Protein AF-A0A2E8WET0-F1 (afdb_monomer_lite)

Radius of gyration: 17.57 Å; chains: 1; bounding box: 34×32×43 Å

Secondary structure (DSSP, 8-state):
-----GGGTHHHHHHHHHHHHHHHHHTTTTTT---TTSPPPP-EEE-TTS-EEEHHHHHTTS---------TT-HHHHHHHHH-

Sequence (84 aa):
MRSAEPERLGPEKTHFFKPSIDDLFRSGIVERELKVGDSAPRLELVNHTGETISSEACLDSEQIVVSFYHGGWCEYCNLEMQAL

Foldseek 3Di:
DPDPDPVVPDPVRCVVCVVVVVVCVVVVVVVVDDDPPDDDDWDWDQDPVRDTDIPVVVVVVPDDDDDDQPDPVDPVSVVVVVVD

Structure (mmCIF, N/CA/C/O backbone):
data_AF-A0A2E8WET0-F1
#
_entry.id   AF-A0A2E8WET0-F1
#
loop_
_atom_site.group_PDB
_atom_site.id
_atom_site.type_symbol
_atom_site.label_atom_id
_atom_site.label_alt_id
_atom_site.label_comp_id
_atom_site.label_asym_id
_atom_site.label_entity_id
_atom_site.label_seq_id
_atom_site.pdbx_PDB_ins_code
_atom_site.Cartn_x
_atom_site.Cartn_y
_atom_site.Cartn_z
_atom_site.occupancy
_atom_site.B_iso_or_equiv
_atom_site.auth_seq_id
_atom_site.auth_comp_id
_atom_site.auth_asym_id
_atom_site.auth_atom_id
_atom_site.pdbx_PDB_model_num
ATOM 1 N N . MET A 1 1 ? -4.063 -8.020 -17.053 1.00 41.34 1 MET A N 1
ATOM 2 C CA . MET A 1 1 ? -3.077 -6.920 -17.127 1.00 41.34 1 MET A CA 1
ATOM 3 C C . MET A 1 1 ? -3.025 -6.422 -18.561 1.00 41.34 1 MET A C 1
ATOM 5 O O . MET A 1 1 ? -2.804 -7.232 -19.449 1.00 41.34 1 MET A O 1
ATOM 9 N N . ARG A 1 2 ? -3.292 -5.134 -18.818 1.00 43.88 2 ARG A N 1
ATOM 10 C CA . ARG A 1 2 ? -2.971 -4.546 -20.129 1.00 43.88 2 ARG A CA 1
ATOM 11 C C . ARG A 1 2 ? -1.450 -4.552 -20.259 1.00 43.88 2 ARG A C 1
ATOM 13 O O . ARG A 1 2 ? -0.791 -4.012 -19.374 1.00 4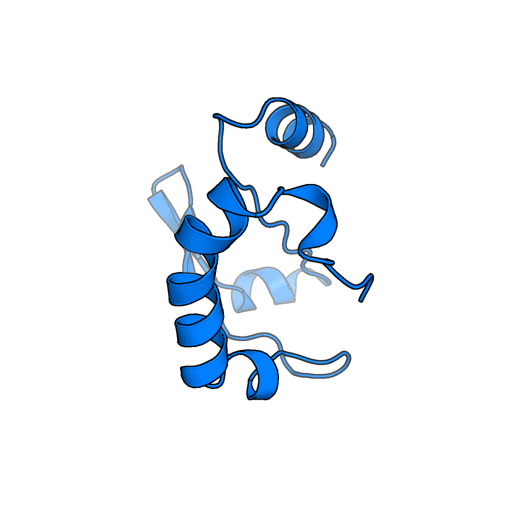3.88 2 ARG A O 1
ATOM 20 N N . SER A 1 3 ? -0.917 -5.154 -21.316 1.00 37.00 3 SER A N 1
ATOM 21 C CA . SER A 1 3 ? 0.509 -5.102 -21.635 1.00 37.00 3 SER A CA 1
ATOM 22 C C . SER A 1 3 ? 0.986 -3.646 -21.601 1.00 37.00 3 SER A C 1
ATOM 24 O O . SER A 1 3 ? 0.455 -2.777 -22.301 1.00 37.00 3 SER A O 1
ATOM 26 N N . ALA A 1 4 ? 1.946 -3.346 -20.729 1.00 50.69 4 ALA A N 1
ATOM 27 C CA . ALA A 1 4 ? 2.680 -2.094 -20.787 1.00 50.69 4 ALA A CA 1
ATOM 28 C C . ALA A 1 4 ? 3.742 -2.255 -21.876 1.00 50.69 4 ALA A C 1
ATOM 30 O O . ALA A 1 4 ? 4.869 -2.659 -21.608 1.00 50.69 4 ALA A O 1
ATOM 31 N N . GLU A 1 5 ? 3.344 -2.022 -23.124 1.00 54.81 5 GLU A N 1
ATOM 32 C CA . GLU A 1 5 ? 4.265 -2.133 -24.248 1.00 54.81 5 GLU A CA 1
ATOM 33 C C . GLU A 1 5 ? 5.287 -0.971 -24.201 1.00 54.81 5 GLU A C 1
ATOM 35 O O . GLU A 1 5 ? 4.881 0.193 -24.071 1.00 54.81 5 GLU A O 1
ATOM 40 N N . PRO A 1 6 ? 6.600 -1.243 -24.350 1.00 52.00 6 PRO A N 1
ATOM 41 C CA . PRO A 1 6 ? 7.660 -0.227 -24.445 1.00 52.00 6 PRO A CA 1
ATOM 42 C C . PRO A 1 6 ? 7.469 0.767 -25.606 1.00 52.00 6 PRO A C 1
ATOM 44 O O . PRO A 1 6 ? 8.114 1.814 -25.637 1.00 52.00 6 PRO A O 1
ATOM 47 N N . GLU A 1 7 ? 6.547 0.477 -26.524 1.00 53.41 7 GLU A N 1
ATOM 48 C CA . GLU A 1 7 ? 6.189 1.295 -27.683 1.00 53.41 7 GLU A CA 1
ATOM 49 C C . GLU A 1 7 ? 5.684 2.701 -27.309 1.00 53.41 7 GLU A C 1
ATOM 51 O O . GLU A 1 7 ? 5.892 3.653 -28.056 1.00 53.41 7 GLU A O 1
ATOM 56 N N . ARG A 1 8 ? 5.101 2.880 -26.113 1.00 63.19 8 ARG A N 1
ATOM 57 C CA . ARG A 1 8 ? 4.585 4.191 -25.666 1.00 63.19 8 ARG A CA 1
ATOM 58 C C . ARG A 1 8 ? 5.655 5.202 -25.238 1.00 63.19 8 ARG A C 1
ATOM 60 O O . ARG A 1 8 ? 5.349 6.389 -25.155 1.00 63.19 8 ARG A O 1
ATOM 67 N N . LEU A 1 9 ? 6.874 4.763 -24.921 1.00 66.88 9 LEU A N 1
ATOM 68 C CA . LEU A 1 9 ? 7.915 5.614 -24.319 1.00 66.88 9 LEU A CA 1
ATOM 69 C C . LEU A 1 9 ? 8.973 6.089 -25.327 1.00 66.88 9 LEU A C 1
ATOM 71 O O . LEU A 1 9 ? 9.638 7.096 -25.075 1.00 66.88 9 LEU A O 1
ATOM 75 N N . GLY A 1 10 ? 9.091 5.417 -26.475 1.00 73.81 10 GLY A N 1
ATOM 76 C CA . GLY A 1 10 ? 10.164 5.645 -27.442 1.00 73.81 10 GLY A CA 1
ATOM 77 C C . GLY A 1 10 ? 11.521 5.102 -26.956 1.00 73.81 10 GLY A C 1
ATOM 78 O O . GLY A 1 10 ? 11.763 5.000 -25.751 1.00 73.81 10 GLY A O 1
ATOM 79 N N . PRO A 1 11 ? 12.438 4.761 -27.880 1.00 71.12 11 PRO A N 1
ATOM 80 C CA . PRO A 1 11 ? 13.632 3.965 -27.576 1.00 71.12 11 PRO A CA 1
ATOM 81 C C . PRO A 1 11 ? 14.591 4.628 -26.576 1.00 71.12 11 PRO A C 1
ATOM 83 O O . PRO A 1 11 ? 15.216 3.936 -25.774 1.00 71.12 11 PRO A O 1
ATOM 86 N N . GLU A 1 12 ? 14.675 5.961 -26.582 1.00 75.38 12 GLU A N 1
ATOM 87 C CA . GLU A 1 12 ? 15.529 6.728 -25.666 1.00 75.38 12 GLU A CA 1
ATOM 88 C C . GLU A 1 12 ? 15.092 6.559 -24.202 1.00 75.38 12 GLU A C 1
ATOM 90 O O . GLU A 1 12 ? 15.902 6.246 -23.330 1.00 75.38 12 GLU A O 1
ATOM 95 N N . LYS A 1 13 ? 13.790 6.687 -23.929 1.00 72.88 13 LYS A N 1
ATOM 96 C CA . LYS A 1 13 ? 13.258 6.588 -22.564 1.00 72.88 13 LYS A CA 1
ATOM 97 C C . LYS A 1 13 ? 13.230 5.143 -22.086 1.00 72.88 13 LYS A C 1
ATOM 99 O O . LYS A 1 13 ? 13.484 4.879 -20.914 1.00 72.88 13 LYS A O 1
ATOM 104 N N . THR A 1 14 ? 12.982 4.192 -22.987 1.00 73.81 14 THR A N 1
ATOM 105 C CA . THR A 1 14 ? 13.033 2.764 -22.657 1.00 73.81 14 THR A CA 1
ATOM 106 C C . THR A 1 14 ? 14.409 2.358 -22.130 1.00 73.81 14 THR A C 1
ATOM 108 O O . THR A 1 14 ? 14.473 1.600 -21.167 1.00 73.81 14 THR A O 1
ATOM 111 N N . HIS A 1 15 ? 15.503 2.884 -22.696 1.00 78.56 15 HIS A N 1
ATOM 112 C CA . HIS A 1 15 ? 16.855 2.566 -22.228 1.00 78.56 15 HIS A CA 1
ATOM 113 C C . HIS A 1 15 ? 17.081 2.960 -20.762 1.00 78.56 15 HIS A C 1
ATOM 115 O O . HIS A 1 15 ? 17.703 2.205 -20.020 1.00 78.56 15 HIS A O 1
ATOM 121 N N . PHE A 1 16 ? 16.532 4.100 -20.334 1.00 80.50 16 PHE A N 1
ATOM 122 C CA . PHE A 1 16 ? 16.697 4.594 -18.968 1.00 80.50 16 PHE A CA 1
ATOM 123 C C . PHE A 1 16 ? 15.932 3.755 -17.934 1.00 80.50 16 PHE A C 1
ATOM 125 O O . PHE A 1 16 ? 16.472 3.424 -16.884 1.00 80.50 16 PHE A O 1
ATOM 132 N N . PHE A 1 17 ? 14.683 3.382 -18.230 1.00 80.06 17 PHE A N 1
ATOM 133 C CA . PHE A 1 17 ? 13.833 2.654 -17.276 1.00 80.06 17 PHE A CA 1
ATOM 134 C C . PHE A 1 17 ? 14.056 1.139 -17.273 1.00 80.06 17 PHE A C 1
ATOM 136 O O . PHE A 1 17 ? 13.783 0.476 -16.271 1.00 80.06 17 PHE A O 1
ATOM 143 N N . LYS A 1 18 ? 14.544 0.573 -18.383 1.00 86.00 18 LYS A N 1
ATOM 144 C CA . LYS A 1 18 ? 14.675 -0.877 -18.553 1.00 86.00 18 LYS A CA 1
ATOM 145 C C . LYS A 1 18 ? 15.496 -1.569 -17.451 1.00 86.00 18 LYS A C 1
ATOM 147 O O . LYS A 1 18 ? 15.017 -2.593 -16.972 1.00 86.00 18 LYS A O 1
ATOM 152 N N . PRO A 1 19 ? 16.661 -1.058 -17.006 1.00 89.50 19 PRO A N 1
ATOM 153 C CA . PRO A 1 19 ? 17.447 -1.726 -15.970 1.00 89.50 19 PRO A CA 1
ATOM 154 C C . PRO A 1 19 ? 16.677 -1.897 -14.657 1.00 89.50 19 PRO A C 1
ATOM 156 O O . PRO A 1 19 ? 16.631 -2.997 -14.118 1.00 89.50 19 PRO A O 1
ATOM 159 N N . SER A 1 20 ? 15.999 -0.844 -14.188 1.00 90.12 20 SER A N 1
ATOM 160 C CA . SER A 1 20 ? 15.215 -0.897 -12.948 1.00 90.12 20 SER A CA 1
ATOM 161 C C . SER A 1 20 ? 14.028 -1.853 -13.052 1.00 90.12 20 SER A C 1
ATOM 163 O O . SER A 1 20 ? 13.713 -2.552 -12.094 1.00 90.12 20 SER A O 1
ATOM 165 N N . ILE A 1 21 ? 13.380 -1.913 -14.217 1.00 89.06 21 ILE A N 1
ATOM 166 C CA . ILE A 1 21 ? 12.300 -2.875 -14.470 1.00 89.06 21 ILE A CA 1
ATOM 167 C C . ILE A 1 21 ? 12.848 -4.308 -14.455 1.00 89.06 21 ILE A C 1
ATOM 169 O O . ILE A 1 21 ? 12.268 -5.180 -13.811 1.00 89.06 21 ILE A O 1
ATOM 173 N N . ASP A 1 22 ? 13.976 -4.554 -15.125 1.00 91.69 22 ASP A N 1
ATOM 174 C CA . ASP A 1 22 ? 14.612 -5.873 -15.157 1.00 91.69 22 ASP A CA 1
ATOM 175 C C . ASP A 1 22 ? 15.029 -6.324 -13.741 1.00 91.69 22 ASP A C 1
ATOM 177 O O . ASP A 1 22 ? 14.864 -7.495 -13.397 1.00 91.69 22 ASP A O 1
ATOM 181 N N . ASP A 1 23 ? 15.506 -5.410 -12.890 1.00 93.94 23 ASP A N 1
ATOM 182 C CA . ASP A 1 23 ? 15.838 -5.701 -11.489 1.00 93.94 23 ASP A CA 1
ATOM 183 C C . ASP A 1 23 ? 14.605 -6.074 -10.656 1.00 93.94 23 ASP A C 1
ATOM 185 O O . ASP A 1 23 ? 14.671 -7.005 -9.848 1.00 93.94 23 ASP A O 1
ATOM 189 N N . LEU A 1 24 ? 13.457 -5.428 -10.892 1.00 91.38 24 LEU A N 1
ATOM 190 C CA . LEU A 1 24 ? 12.197 -5.818 -10.254 1.00 91.38 24 LEU A CA 1
ATOM 191 C C . LEU A 1 24 ? 11.795 -7.244 -10.645 1.00 91.38 24 LEU A C 1
ATOM 193 O O . LEU A 1 24 ? 11.463 -8.036 -9.763 1.00 91.38 24 LEU A O 1
ATOM 197 N N . PHE A 1 25 ? 11.897 -7.615 -11.924 1.00 91.50 25 PHE A N 1
ATOM 198 C CA . PHE A 1 25 ? 11.638 -8.994 -12.349 1.00 91.50 25 PHE A CA 1
ATOM 199 C C . PHE A 1 25 ? 12.618 -9.984 -11.710 1.00 91.50 25 PHE A C 1
ATOM 201 O O . PHE A 1 25 ? 12.194 -11.001 -11.168 1.00 91.50 25 PHE A O 1
ATOM 208 N N . ARG A 1 26 ? 13.921 -9.671 -11.690 1.00 94.81 26 ARG A N 1
ATOM 209 C CA . ARG A 1 26 ? 14.935 -10.524 -11.040 1.00 94.81 26 ARG A CA 1
ATOM 210 C C . ARG A 1 26 ? 14.707 -10.685 -9.543 1.00 94.81 26 ARG A C 1
ATOM 212 O O . ARG A 1 26 ? 15.070 -11.718 -8.989 1.00 94.81 26 ARG A O 1
ATOM 219 N N . SER A 1 27 ? 14.112 -9.689 -8.888 1.00 95.00 27 SER A N 1
ATOM 220 C CA . SER A 1 27 ? 13.788 -9.775 -7.463 1.00 95.00 27 SER A CA 1
ATOM 221 C C . SER A 1 27 ? 12.729 -10.839 -7.154 1.00 95.00 27 SER A C 1
ATOM 223 O O . SER A 1 27 ? 12.570 -11.196 -5.986 1.00 95.00 27 SER A O 1
ATOM 225 N N . GLY A 1 28 ? 12.035 -11.365 -8.170 1.00 92.94 28 GLY A N 1
ATOM 226 C CA . GLY A 1 28 ? 10.973 -12.354 -8.029 1.00 92.94 28 GLY A CA 1
ATOM 227 C C . GLY A 1 28 ? 9.655 -11.757 -7.526 1.00 92.94 28 GLY A C 1
ATOM 228 O O . GLY A 1 28 ? 8.913 -12.416 -6.798 1.00 92.94 28 GLY A O 1
ATOM 229 N N . ILE A 1 29 ? 9.413 -10.466 -7.795 1.00 91.88 29 ILE A N 1
ATOM 230 C CA . ILE A 1 29 ? 8.239 -9.743 -7.279 1.00 91.88 29 ILE A CA 1
ATOM 231 C C . ILE A 1 29 ? 6.930 -10.258 -7.885 1.00 91.88 29 ILE A C 1
ATOM 233 O O . ILE A 1 29 ? 5.901 -10.242 -7.218 1.00 91.88 29 ILE A O 1
ATOM 237 N N . VAL A 1 30 ? 6.976 -10.752 -9.124 1.00 90.06 30 VAL A N 1
ATOM 238 C CA . VAL A 1 30 ? 5.803 -11.274 -9.835 1.00 90.06 30 VAL A CA 1
ATOM 239 C C . VAL A 1 30 ? 5.355 -12.591 -9.213 1.00 90.06 30 VAL A C 1
ATOM 241 O O . VAL A 1 30 ? 4.171 -12.817 -9.013 1.00 90.06 30 VAL A O 1
ATOM 244 N N . GLU A 1 31 ? 6.297 -13.442 -8.824 1.00 91.38 31 GLU A N 1
ATOM 245 C CA . GLU A 1 31 ? 6.033 -14.739 -8.206 1.00 91.38 31 GLU A CA 1
ATOM 246 C C 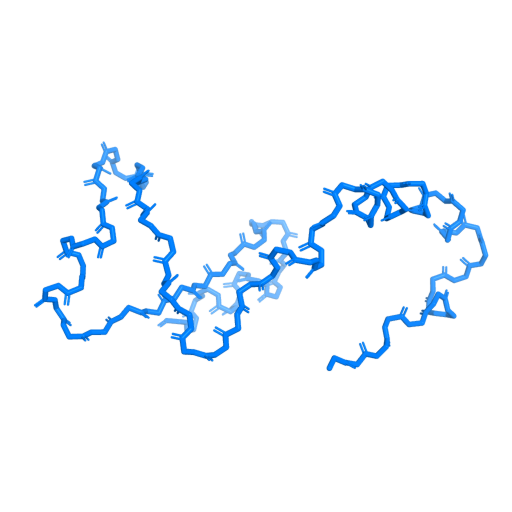. GLU A 1 31 ? 5.461 -14.611 -6.787 1.00 91.38 31 GLU A C 1
ATOM 248 O O . GLU A 1 31 ? 4.872 -15.561 -6.277 1.00 91.38 31 GLU A O 1
ATOM 253 N N . ARG A 1 32 ? 5.632 -13.448 -6.145 1.00 89.00 32 ARG A N 1
ATOM 254 C CA . ARG A 1 32 ? 5.114 -13.137 -4.801 1.00 89.00 32 ARG A CA 1
ATOM 255 C C . ARG A 1 32 ? 3.892 -12.223 -4.835 1.00 89.00 32 ARG A C 1
ATOM 257 O O . ARG A 1 32 ? 3.504 -11.687 -3.798 1.00 89.00 32 ARG A O 1
ATOM 264 N N . GLU A 1 33 ? 3.322 -11.991 -6.013 1.00 90.81 33 GLU A N 1
ATOM 265 C CA . GLU A 1 33 ? 2.133 -11.161 -6.138 1.00 90.81 33 GLU A CA 1
ATOM 266 C C . GLU A 1 33 ? 0.929 -11.844 -5.471 1.00 90.81 33 GLU A C 1
ATOM 268 O O . GLU A 1 33 ? 0.677 -13.032 -5.679 1.00 90.81 33 GLU A O 1
ATOM 273 N N . LEU A 1 34 ? 0.173 -11.084 -4.678 1.00 91.94 34 LEU A N 1
ATOM 274 C CA . LEU A 1 34 ? -1.036 -11.583 -4.025 1.00 91.94 34 LEU A CA 1
ATOM 275 C C . LEU A 1 34 ? -2.149 -11.802 -5.055 1.00 91.94 34 LEU A C 1
ATOM 277 O O . LEU A 1 34 ? -2.377 -10.974 -5.944 1.00 91.94 34 LEU A O 1
ATOM 281 N N . LYS A 1 35 ? -2.868 -12.913 -4.918 1.00 92.88 35 LYS A N 1
ATOM 282 C CA . LYS A 1 35 ? -4.011 -13.299 -5.745 1.00 92.88 35 LYS A CA 1
ATOM 283 C C . LYS A 1 35 ? -5.322 -13.119 -4.988 1.00 92.88 35 LYS A C 1
ATOM 285 O O . LYS A 1 35 ? -5.369 -12.987 -3.769 1.00 92.88 35 LYS A O 1
ATOM 290 N N . VAL A 1 36 ? -6.424 -13.118 -5.736 1.00 93.44 36 VAL A N 1
ATOM 291 C CA . VAL A 1 36 ? -7.763 -13.096 -5.137 1.00 93.44 36 VAL A CA 1
ATOM 292 C C . VAL A 1 36 ? -7.949 -14.348 -4.283 1.00 93.44 36 VAL A C 1
ATOM 294 O O . VAL A 1 36 ? -7.781 -15.460 -4.778 1.00 93.44 36 VAL A O 1
ATOM 297 N N . GLY A 1 37 ? -8.326 -14.146 -3.021 1.00 92.81 37 GLY A N 1
ATOM 298 C CA . GLY A 1 37 ? -8.479 -15.211 -2.031 1.00 92.81 37 GLY A CA 1
ATOM 299 C C . GLY A 1 37 ? -7.264 -15.396 -1.122 1.00 92.81 37 GLY A C 1
ATOM 300 O O . GLY A 1 37 ? -7.409 -16.029 -0.078 1.00 92.81 37 GLY A O 1
ATOM 301 N N . ASP A 1 38 ? -6.109 -14.814 -1.458 1.00 92.94 38 ASP A N 1
ATOM 302 C CA . ASP A 1 38 ? -4.956 -14.815 -0.560 1.00 92.94 38 ASP A CA 1
ATOM 303 C C . ASP A 1 38 ? -5.219 -13.918 0.654 1.00 92.94 38 ASP A C 1
ATOM 305 O O . ASP A 1 38 ? -5.893 -12.886 0.570 1.00 92.94 38 ASP A O 1
ATOM 309 N N . SER A 1 39 ? -4.657 -14.298 1.801 1.00 89.06 39 SER A N 1
ATOM 310 C CA . SER A 1 39 ? -4.684 -13.448 2.987 1.00 89.06 39 SER A CA 1
ATOM 311 C C . SER A 1 39 ? -3.850 -12.190 2.756 1.00 89.06 39 SER A C 1
ATOM 313 O O . SER A 1 39 ? -2.677 -12.265 2.383 1.00 89.06 39 SER A O 1
ATOM 315 N N . ALA A 1 40 ? -4.445 -11.027 3.021 1.00 88.50 40 ALA A N 1
ATOM 316 C CA . ALA A 1 40 ? -3.716 -9.769 3.005 1.00 88.50 40 ALA A CA 1
ATOM 317 C C . ALA A 1 40 ? -2.616 -9.772 4.091 1.00 88.50 40 ALA A C 1
ATOM 319 O O . ALA A 1 40 ? -2.855 -10.268 5.198 1.00 88.50 40 ALA A O 1
ATOM 320 N N . PRO A 1 41 ? -1.421 -9.217 3.816 1.00 88.94 41 PRO A N 1
ATOM 321 C CA . PRO A 1 41 ? -0.381 -9.054 4.821 1.00 88.94 41 PRO A CA 1
ATOM 322 C C . PRO A 1 41 ? -0.869 -8.211 5.998 1.00 88.94 41 PRO A C 1
ATOM 324 O O . PRO A 1 41 ? -1.619 -7.251 5.819 1.00 88.94 41 PRO A O 1
ATOM 327 N N . ARG A 1 42 ? -0.383 -8.534 7.199 1.00 89.94 42 ARG A N 1
ATOM 328 C CA . ARG A 1 42 ? -0.590 -7.696 8.381 1.00 89.94 42 ARG A CA 1
ATOM 329 C C . ARG A 1 42 ? 0.161 -6.380 8.190 1.00 89.94 42 ARG A C 1
ATOM 331 O O . ARG A 1 42 ? 1.356 -6.386 7.896 1.00 89.94 42 ARG A O 1
ATOM 338 N N . LEU A 1 43 ? -0.542 -5.269 8.355 1.00 88.62 43 LEU A N 1
ATOM 339 C CA . LEU A 1 43 ? 0.010 -3.925 8.230 1.00 88.62 43 LEU A CA 1
ATOM 340 C C . LEU A 1 43 ? -0.034 -3.258 9.600 1.00 88.62 43 LEU A C 1
ATOM 342 O O . LEU A 1 43 ? -1.057 -3.316 10.275 1.00 88.62 43 LEU A O 1
ATOM 346 N N . GLU A 1 44 ? 1.060 -2.611 9.984 1.00 92.94 44 GLU A N 1
ATOM 347 C CA . GLU A 1 44 ? 1.120 -1.678 11.109 1.00 92.94 44 GLU A CA 1
ATOM 348 C C . GLU A 1 44 ? 1.835 -0.424 10.616 1.00 92.94 44 GLU A C 1
ATOM 350 O O . GLU A 1 44 ? 3.008 -0.471 10.244 1.00 92.94 44 GLU A O 1
ATOM 355 N N . LEU A 1 45 ? 1.101 0.683 10.533 1.00 92.56 45 LEU A N 1
ATOM 356 C CA . LEU A 1 45 ? 1.577 1.936 9.955 1.00 92.56 45 LEU A CA 1
ATOM 357 C C . LEU A 1 45 ? 1.252 3.097 10.887 1.00 92.56 45 LEU A C 1
ATOM 359 O O . LEU A 1 45 ? 0.232 3.093 11.572 1.00 92.56 45 LEU A O 1
ATOM 363 N N . VAL A 1 46 ? 2.108 4.115 10.876 1.00 94.62 46 VAL A N 1
ATOM 364 C CA . VAL A 1 46 ? 1.840 5.379 11.563 1.00 94.62 46 VAL A CA 1
ATOM 365 C C . VAL A 1 46 ? 1.080 6.290 10.606 1.00 94.62 46 VAL A C 1
ATOM 367 O O . VAL A 1 46 ? 1.532 6.531 9.485 1.00 94.62 46 VAL A O 1
ATOM 370 N N . ASN A 1 47 ? -0.087 6.770 11.024 1.00 91.56 47 ASN A N 1
ATOM 371 C CA . ASN A 1 47 ? -0.889 7.697 10.234 1.00 91.56 47 ASN A CA 1
ATOM 372 C C . ASN A 1 47 ? -0.320 9.134 10.310 1.00 91.56 47 ASN A C 1
ATOM 374 O O . ASN A 1 47 ? 0.659 9.422 10.999 1.00 91.56 47 ASN A O 1
ATOM 378 N N . HIS A 1 48 ? -0.959 10.070 9.608 1.00 89.31 48 HIS A N 1
ATOM 379 C CA . HIS A 1 48 ? -0.522 11.469 9.565 1.00 89.31 48 HIS A CA 1
ATOM 380 C C . HIS A 1 48 ? -0.650 12.223 10.906 1.00 89.31 48 HIS A C 1
ATOM 382 O O . HIS A 1 48 ? -0.037 13.279 11.055 1.00 89.31 48 HIS A O 1
ATOM 388 N N . THR A 1 49 ? -1.423 11.712 11.872 1.00 95.19 49 THR A N 1
ATOM 389 C CA . THR A 1 49 ? -1.552 12.280 13.227 1.00 95.19 49 THR A CA 1
ATOM 390 C C . THR A 1 49 ? -0.542 11.683 14.213 1.00 95.19 49 THR A C 1
ATOM 392 O O . THR A 1 49 ? -0.439 12.162 15.340 1.00 95.19 49 THR A O 1
ATOM 395 N N . GLY A 1 50 ? 0.249 10.688 13.793 1.00 95.50 50 GLY A N 1
ATOM 396 C CA . GLY A 1 50 ? 1.243 10.011 14.630 1.00 95.50 50 GLY A CA 1
ATOM 397 C C . GLY A 1 50 ? 0.712 8.776 15.365 1.00 95.50 50 GLY A C 1
ATOM 398 O O . GLY A 1 50 ? 1.434 8.184 16.168 1.00 95.50 50 GLY A O 1
ATOM 399 N N . GLU A 1 51 ? -0.525 8.364 15.102 1.00 93.81 51 GLU A N 1
ATOM 400 C CA . GLU A 1 51 ? -1.140 7.185 15.707 1.00 93.81 51 GLU A CA 1
ATOM 401 C C . GLU A 1 51 ? -0.773 5.927 14.920 1.00 93.81 51 GLU A C 1
ATOM 403 O O . GLU A 1 51 ? -0.696 5.935 13.690 1.00 93.81 51 GLU A O 1
ATOM 408 N N . THR A 1 52 ? -0.560 4.819 15.630 1.00 94.00 52 THR A N 1
ATOM 409 C CA . THR A 1 52 ? -0.322 3.519 14.993 1.00 94.00 52 THR A CA 1
ATOM 410 C C . THR A 1 52 ? -1.654 2.860 14.658 1.00 94.00 52 THR A C 1
ATOM 412 O O . THR A 1 52 ? -2.471 2.625 15.545 1.00 94.00 52 THR A O 1
ATOM 415 N N . ILE A 1 53 ? -1.849 2.537 13.384 1.00 90.50 53 ILE A N 1
ATOM 416 C CA . ILE A 1 53 ? -3.015 1.831 12.857 1.00 90.50 53 ILE A CA 1
ATOM 417 C C . ILE A 1 53 ? -2.573 0.439 12.412 1.00 90.50 53 ILE A C 1
ATOM 419 O O . ILE A 1 53 ? -1.575 0.306 11.698 1.00 90.50 53 ILE A O 1
ATOM 423 N N . SER A 1 54 ? -3.319 -0.591 12.817 1.00 90.88 54 SER A N 1
ATOM 424 C CA . SER A 1 54 ? -3.092 -1.968 12.377 1.00 90.88 54 SER A CA 1
ATOM 425 C C . SER A 1 54 ? -4.232 -2.466 11.493 1.00 90.88 54 SER A C 1
ATOM 427 O O . SER A 1 54 ? -5.399 -2.144 11.718 1.00 90.88 54 SER A O 1
ATOM 429 N N . SER A 1 55 ? -3.909 -3.289 10.494 1.00 87.50 55 SER A N 1
ATOM 430 C CA . SER A 1 55 ? -4.923 -3.903 9.630 1.00 87.50 55 SER A CA 1
ATOM 431 C C . SER A 1 55 ? -5.892 -4.781 10.418 1.00 87.50 55 SER A C 1
ATOM 433 O O . SER A 1 55 ? -7.057 -4.857 10.069 1.00 87.50 55 SER A O 1
ATOM 435 N N . GLU A 1 56 ? -5.442 -5.430 11.491 1.00 85.06 56 GLU A N 1
ATOM 436 C CA . GLU A 1 56 ? -6.312 -6.255 12.337 1.00 85.06 56 GLU A CA 1
ATOM 437 C C . GLU A 1 56 ? -7.355 -5.420 13.075 1.00 85.06 56 GLU A C 1
ATOM 439 O O . GLU A 1 56 ? -8.534 -5.748 13.015 1.00 85.06 56 GLU A O 1
ATOM 444 N N . ALA A 1 57 ? -6.946 -4.299 13.678 1.00 79.19 57 ALA A N 1
ATOM 445 C CA . ALA A 1 57 ? -7.876 -3.401 14.359 1.00 79.19 57 ALA A CA 1
ATOM 446 C C . ALA A 1 57 ? -8.921 -2.810 13.396 1.00 79.19 57 ALA A C 1
ATOM 448 O O . ALA A 1 57 ? -10.037 -2.505 13.804 1.00 79.19 57 ALA A O 1
ATOM 449 N N . CYS A 1 58 ? -8.576 -2.666 12.112 1.00 77.81 58 CYS A N 1
ATOM 450 C CA . CYS A 1 58 ? -9.503 -2.227 11.069 1.00 77.81 58 CYS A CA 1
ATOM 451 C C . CYS A 1 58 ? -10.372 -3.364 10.490 1.00 77.81 58 CYS A C 1
ATOM 453 O O . CYS A 1 58 ? -11.421 -3.086 9.910 1.00 77.81 58 CYS A O 1
ATOM 455 N N . LEU A 1 59 ? -9.971 -4.635 10.608 1.00 70.06 59 LEU A N 1
ATOM 456 C CA . LEU A 1 59 ? -10.761 -5.776 10.116 1.00 70.06 59 LEU A CA 1
ATOM 457 C C . LEU A 1 59 ? -11.937 -6.098 11.040 1.00 70.06 59 LEU A C 1
ATOM 459 O O . LEU A 1 59 ? -12.954 -6.607 10.570 1.00 70.06 59 LEU A O 1
ATOM 463 N N . ASP A 1 60 ? -11.841 -5.725 12.317 1.00 70.19 60 ASP A N 1
ATOM 464 C CA . ASP A 1 60 ? -12.960 -5.793 13.263 1.00 70.19 60 ASP A CA 1
ATOM 465 C C . ASP A 1 60 ? -14.154 -4.910 12.824 1.00 70.19 60 ASP A C 1
ATOM 467 O O . ASP A 1 60 ? -15.273 -5.093 13.303 1.00 70.19 60 ASP A O 1
ATOM 471 N N . SER A 1 61 ? -13.944 -3.996 11.863 1.00 62.97 61 SER A N 1
ATOM 472 C CA . SER A 1 61 ? -14.945 -3.092 11.269 1.00 62.97 61 SER A CA 1
ATOM 473 C C . SER A 1 61 ? -15.511 -3.536 9.898 1.00 62.97 61 SER A C 1
ATOM 475 O O . SER A 1 61 ? -15.853 -2.707 9.063 1.00 62.97 61 SER A O 1
ATOM 477 N N . GLU A 1 62 ? -15.673 -4.845 9.676 1.00 71.25 62 GLU A N 1
ATOM 478 C CA . GLU A 1 62 ? -16.291 -5.508 8.501 1.00 71.25 62 GLU A CA 1
ATOM 479 C C . GLU A 1 62 ? -15.430 -5.604 7.227 1.00 71.25 62 GLU A C 1
ATOM 481 O O . GLU A 1 62 ? -15.243 -6.715 6.725 1.00 71.25 62 GLU A O 1
ATOM 486 N N . GLN A 1 63 ? -14.919 -4.501 6.663 1.00 84.75 63 GLN A N 1
ATOM 487 C CA . GLN A 1 63 ? -14.137 -4.523 5.410 1.00 84.75 63 GLN A CA 1
ATOM 488 C C . GLN A 1 63 ? -13.081 -3.414 5.351 1.00 84.75 63 GLN A C 1
ATOM 490 O O . GLN A 1 63 ? -13.303 -2.299 5.812 1.00 84.75 63 GLN A O 1
ATOM 495 N N . ILE A 1 64 ? -11.947 -3.705 4.707 1.00 86.69 64 ILE A N 1
ATOM 496 C CA . ILE A 1 64 ? -10.877 -2.732 4.456 1.00 86.69 64 ILE A CA 1
ATOM 497 C C . ILE A 1 64 ? -10.702 -2.539 2.954 1.00 86.69 64 ILE A C 1
ATOM 499 O O . ILE A 1 64 ? -10.559 -3.506 2.206 1.00 86.69 64 ILE A O 1
ATOM 503 N N . VAL A 1 65 ? -10.6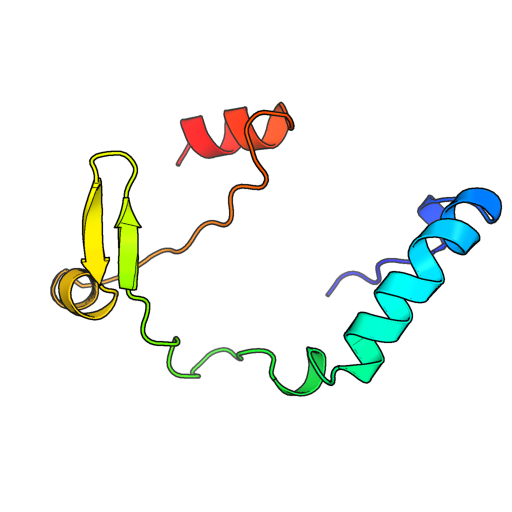28 -1.277 2.533 1.00 88.81 65 VAL A N 1
ATOM 504 C CA . VAL A 1 65 ? -10.195 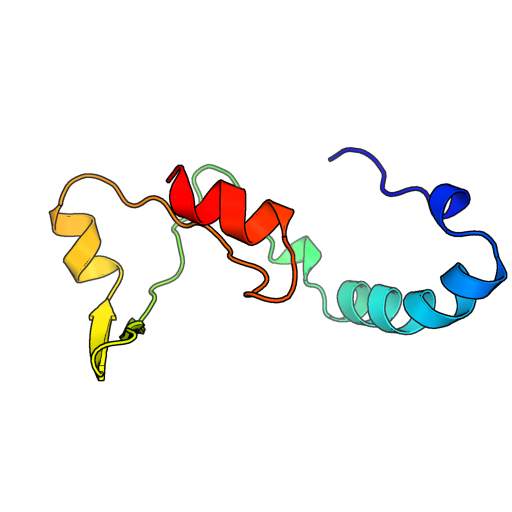-0.879 1.191 1.00 88.81 65 VAL A CA 1
ATOM 505 C C . VAL A 1 65 ? -8.819 -0.227 1.300 1.00 88.81 65 VAL A C 1
ATOM 507 O O . VAL A 1 65 ? -8.627 0.695 2.088 1.00 88.81 65 VAL A O 1
ATOM 510 N N . VAL A 1 66 ? -7.856 -0.702 0.507 1.00 89.00 66 VAL A N 1
ATOM 511 C CA . VAL A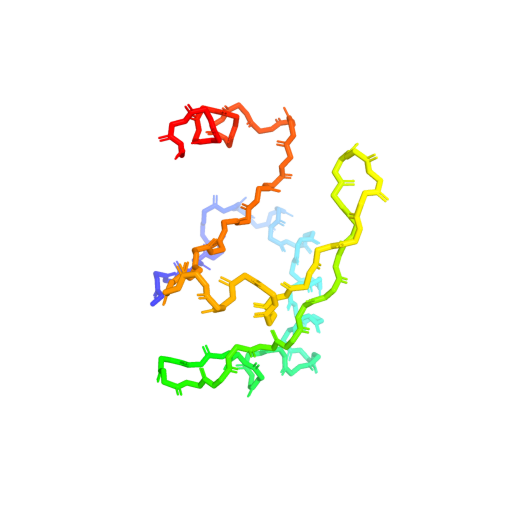 1 66 ? -6.507 -0.124 0.427 1.00 89.00 66 VAL A CA 1
ATOM 512 C C . VAL A 1 66 ? -6.368 0.615 -0.899 1.00 89.00 66 VAL A C 1
ATOM 514 O O . VAL A 1 66 ? -6.504 0.008 -1.960 1.00 89.00 66 VAL A O 1
ATOM 517 N N . SER A 1 67 ? -6.069 1.913 -0.834 1.00 90.56 67 SER A N 1
ATOM 518 C CA . SER A 1 67 ? -5.752 2.740 -2.001 1.00 90.56 67 SER A CA 1
ATOM 519 C C . SER A 1 67 ? -4.303 3.223 -1.932 1.00 90.56 67 SER A C 1
ATOM 521 O O . SER A 1 67 ? -3.849 3.709 -0.894 1.00 90.56 67 SER A O 1
ATOM 523 N N . PHE A 1 68 ? -3.560 3.073 -3.032 1.00 89.94 68 PHE A N 1
ATOM 524 C CA . PHE A 1 68 ? -2.170 3.515 -3.133 1.00 89.94 68 PHE A CA 1
ATOM 525 C C . PHE A 1 68 ? -2.105 4.911 -3.744 1.00 89.94 68 PHE A C 1
ATOM 527 O O . PHE A 1 68 ? -2.293 5.090 -4.945 1.00 89.94 68 PHE A O 1
ATOM 534 N N . TYR A 1 69 ? -1.773 5.898 -2.919 1.00 90.94 69 TYR A N 1
ATOM 535 C CA . TYR A 1 69 ? -1.626 7.277 -3.358 1.00 90.94 69 TYR A CA 1
ATOM 536 C C . TYR A 1 69 ? -0.179 7.592 -3.732 1.00 90.94 69 TYR A C 1
ATOM 538 O O . TYR A 1 69 ? 0.726 7.558 -2.900 1.00 90.94 69 TYR A O 1
ATOM 546 N N . HIS A 1 70 ? 0.033 7.923 -5.004 1.00 87.50 70 HIS A N 1
ATOM 547 C CA . HIS A 1 70 ? 1.365 8.137 -5.571 1.00 87.50 70 HIS A CA 1
ATOM 548 C C . HIS A 1 70 ? 2.031 9.453 -5.110 1.00 87.50 70 HIS A C 1
ATOM 550 O O . HIS A 1 70 ? 3.236 9.640 -5.293 1.00 87.50 70 HIS A O 1
ATOM 556 N N . GLY A 1 71 ? 1.264 10.349 -4.478 1.00 88.06 71 GLY A N 1
ATOM 557 C CA . GLY A 1 71 ? 1.752 11.574 -3.847 1.00 88.06 71 GLY A CA 1
ATOM 558 C C . GLY A 1 71 ? 1.226 12.869 -4.474 1.00 88.06 71 GLY A C 1
ATOM 559 O O . GLY A 1 71 ? 0.732 12.889 -5.600 1.00 88.06 71 GLY A O 1
ATOM 560 N N . GLY A 1 72 ? 1.408 13.970 -3.734 1.00 89.00 72 GLY A N 1
ATOM 561 C CA . GLY A 1 72 ? 0.883 15.311 -4.050 1.00 89.00 72 GLY A CA 1
ATOM 562 C C . GLY A 1 72 ? 1.342 15.925 -5.367 1.00 89.00 72 GLY A C 1
ATOM 563 O O . GLY A 1 72 ? 0.738 16.876 -5.848 1.00 89.00 72 GLY A O 1
ATOM 564 N N . TRP A 1 73 ? 2.394 15.377 -5.965 1.00 90.94 73 TRP A N 1
ATOM 565 C CA . TRP A 1 73 ? 2.965 15.845 -7.224 1.00 90.94 73 TRP A CA 1
ATOM 566 C C . TRP A 1 73 ? 2.154 15.422 -8.459 1.00 90.94 73 TRP A C 1
ATOM 568 O O . TRP A 1 73 ? 2.406 15.911 -9.559 1.00 90.94 73 TRP A O 1
ATOM 578 N N . CYS A 1 74 ? 1.212 14.492 -8.298 1.00 91.56 74 CYS A N 1
ATOM 579 C CA . CYS A 1 74 ? 0.351 13.995 -9.360 1.00 91.56 74 CYS A CA 1
ATOM 580 C C . CYS A 1 74 ? -1.048 14.617 -9.230 1.00 91.56 74 CYS A C 1
ATOM 582 O O . CYS A 1 74 ? -1.836 14.211 -8.379 1.00 91.56 74 CYS A O 1
ATOM 584 N N . GLU A 1 75 ? -1.384 15.560 -10.115 1.00 88.81 75 GLU A N 1
ATOM 585 C CA . GLU A 1 75 ? -2.676 16.270 -10.084 1.00 88.81 75 GLU A CA 1
ATOM 586 C C . GLU A 1 75 ? -3.883 15.323 -10.132 1.00 88.81 75 GLU A C 1
ATOM 588 O O . GLU A 1 75 ? -4.830 15.471 -9.365 1.00 88.81 75 GLU A O 1
ATOM 593 N N . TYR A 1 76 ? -3.834 14.291 -10.976 1.00 91.94 76 TYR A N 1
ATOM 594 C CA . TYR A 1 76 ? -4.914 13.304 -11.050 1.00 91.94 76 TYR A CA 1
ATOM 595 C C . TYR A 1 76 ? -5.045 12.477 -9.773 1.00 91.94 76 TYR A C 1
ATOM 597 O O . TYR A 1 76 ? -6.156 12.189 -9.346 1.00 91.94 76 TYR A O 1
ATOM 605 N N . CYS A 1 77 ? -3.921 12.141 -9.144 1.00 89.50 77 CYS A N 1
ATOM 606 C CA . CYS A 1 77 ? -3.909 11.390 -7.899 1.00 89.50 77 CYS A CA 1
ATOM 607 C C . CYS A 1 77 ? -4.536 12.216 -6.764 1.00 89.50 77 CYS A C 1
ATOM 609 O O . CYS A 1 77 ? -5.210 11.670 -5.896 1.00 89.50 77 CYS A O 1
ATOM 611 N N . ASN A 1 78 ? -4.345 13.540 -6.776 1.00 91.88 78 ASN A N 1
ATOM 612 C CA . ASN A 1 78 ? -4.972 14.449 -5.814 1.00 91.88 78 ASN A CA 1
ATOM 613 C C . ASN A 1 78 ? -6.491 14.487 -5.992 1.00 91.88 78 ASN A C 1
ATOM 615 O O . ASN A 1 78 ? -7.222 14.418 -5.007 1.00 91.88 78 ASN A O 1
ATOM 619 N N . LEU A 1 79 ? -6.955 14.565 -7.243 1.00 92.75 79 LEU A N 1
ATOM 620 C CA . LEU A 1 79 ? -8.383 14.525 -7.562 1.00 92.75 79 LEU A CA 1
ATOM 621 C C . LEU A 1 79 ? -9.016 13.188 -7.160 1.00 92.75 79 LEU A C 1
ATOM 623 O O . LEU A 1 79 ? -10.111 13.181 -6.611 1.00 92.75 79 LEU A O 1
ATOM 627 N N . GLU A 1 80 ? -8.324 12.071 -7.399 1.00 91.44 80 GLU A N 1
ATOM 628 C CA . GLU A 1 80 ? -8.763 10.745 -6.952 1.00 91.44 80 GLU A CA 1
ATOM 629 C C . GLU A 1 80 ? -8.882 10.692 -5.427 1.00 91.44 80 GLU A C 1
ATOM 631 O O . GLU A 1 80 ? -9.934 10.325 -4.918 1.00 91.44 80 GLU A O 1
ATOM 636 N N . MET A 1 81 ? -7.857 11.142 -4.696 1.00 90.44 81 MET A N 1
ATOM 637 C CA . MET A 1 81 ? -7.875 11.172 -3.230 1.00 90.44 81 MET A CA 1
ATOM 638 C C . MET A 1 81 ? -9.025 12.017 -2.665 1.00 90.44 81 MET A C 1
ATOM 640 O O . MET A 1 81 ? -9.583 11.671 -1.634 1.00 90.44 81 MET A O 1
ATOM 644 N N . GLN A 1 82 ? -9.391 13.118 -3.325 1.00 89.62 82 GLN A N 1
ATOM 645 C CA . GLN A 1 82 ? -10.532 13.947 -2.917 1.00 89.62 82 GLN A CA 1
ATOM 646 C C . GLN A 1 82 ? -11.895 13.277 -3.147 1.00 89.62 82 GLN A C 1
ATOM 648 O O . GLN A 1 82 ? -12.884 13.724 -2.570 1.00 89.62 82 GLN A O 1
ATOM 653 N N . ALA A 1 83 ? -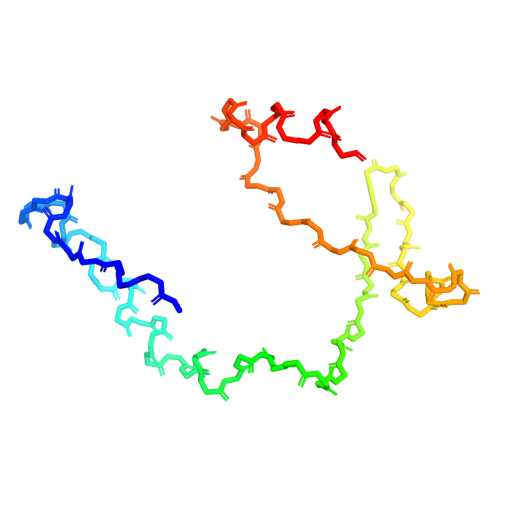11.962 12.273 -4.023 1.00 90.56 83 ALA A N 1
ATOM 654 C CA . ALA A 1 83 ? -13.193 11.583 -4.399 1.00 90.56 83 ALA A CA 1
ATOM 655 C C . ALA A 1 83 ? -13.400 10.240 -3.674 1.00 90.56 83 ALA A C 1
ATOM 657 O O . ALA A 1 83 ? -14.496 9.682 -3.776 1.00 90.56 83 ALA A O 1
ATOM 658 N N . LEU A 1 84 ? -12.363 9.724 -3.003 1.00 85.56 84 LEU A N 1
ATOM 659 C CA . LEU A 1 84 ? -12.426 8.558 -2.113 1.00 85.56 84 LEU A CA 1
ATOM 660 C C . LEU A 1 84 ? -13.157 8.902 -0.809 1.00 85.56 84 LEU A C 1
ATOM 662 O O . LEU A 1 84 ? -13.917 8.024 -0.344 1.00 85.56 84 LEU A O 1
#

pLDDT: mean 83.72, std 13.39, range [37.0, 95.5]